Protein AF-A0A9E2V8Y0-F1 (afdb_monomer_lite)

pLDDT: mean 95.42, std 3.85, range [59.97, 98.69]

Foldseek 3Di:
DQLLDLVHRDCQLQVLCLCCPVVQPHPDPVQDQPPSLVSRLQSNLLSLLCVVVVHDSVCVSHDDLQVCQVVCCVVVVDNDDSVNSSLVSLLSSQVSVVVVVVVVDKSVSSDDPCCLAPPADCDDPRGRDHDPVVVNVVVNCVVSCHDPGSHRDPVSCVSSVNDD

Sequence (164 aa):
HFATCNYGPHHLYGYTFIDELLNVHENLDPLETDGKASLVKRYQDTSAVVDSLGLCNWPLMGLKFNNYVPMVNSCLGTNYKADDLLSIGERIWNIERIFNMKAGFNMSHDTLPERFFKEPIPDGPAEGQISRVKEMLPEYYQLRGWSDQGEPLPEKLQALGLEE

Structure (mmCIF, N/CA/C/O backbone):
data_AF-A0A9E2V8Y0-F1
#
_entry.id   AF-A0A9E2V8Y0-F1
#
loop_
_atom_site.group_PDB
_atom_site.id
_atom_site.type_symbol
_atom_site.label_atom_id
_atom_site.label_alt_id
_atom_site.label_comp_id
_atom_site.label_asym_id
_atom_site.label_entity_id
_atom_site.label_seq_id
_atom_site.pdbx_PDB_ins_code
_atom_site.Cartn_x
_atom_site.Cartn_y
_atom_site.Cartn_z
_atom_site.occupancy
_atom_site.B_iso_or_equiv
_atom_site.auth_seq_id
_atom_site.auth_comp_id
_atom_site.auth_asym_id
_atom_site.auth_atom_id
_atom_site.pdbx_PDB_model_num
ATOM 1 N N . HIS A 1 1 ? 2.649 -1.087 -5.815 1.00 93.56 1 HIS A N 1
ATOM 2 C CA . HIS A 1 1 ? 1.217 -0.858 -5.528 1.00 93.56 1 HIS A CA 1
ATOM 3 C C . HIS A 1 1 ? 0.287 -1.449 -6.595 1.00 93.56 1 HIS A C 1
ATOM 5 O O . HIS A 1 1 ? -0.639 -2.142 -6.209 1.00 93.56 1 HIS A O 1
ATOM 11 N N . PHE A 1 2 ? 0.506 -1.232 -7.906 1.00 97.00 2 PHE A N 1
ATOM 12 C CA . PHE A 1 2 ? -0.422 -1.714 -8.951 1.00 97.00 2 PHE A CA 1
ATOM 13 C C . PHE A 1 2 ? -0.712 -3.217 -8.913 1.00 97.00 2 PHE A C 1
ATOM 15 O O . PHE A 1 2 ? -1.863 -3.603 -9.073 1.00 97.00 2 PHE A O 1
ATOM 22 N N . ALA A 1 3 ? 0.315 -4.039 -8.682 1.00 97.06 3 ALA A N 1
ATOM 23 C CA . ALA A 1 3 ? 0.166 -5.490 -8.636 1.00 97.06 3 ALA A CA 1
ATOM 24 C C . ALA A 1 3 ? -0.718 -5.966 -7.473 1.00 97.06 3 ALA A C 1
ATOM 26 O O . ALA A 1 3 ? -1.428 -6.939 -7.636 1.00 97.06 3 ALA A O 1
ATOM 27 N N . THR A 1 4 ? -0.703 -5.286 -6.323 1.00 97.19 4 THR A N 1
ATOM 28 C CA . THR A 1 4 ? -1.293 -5.789 -5.066 1.00 97.19 4 THR A CA 1
ATOM 29 C C . THR A 1 4 ? -2.558 -5.048 -4.634 1.00 97.19 4 THR A C 1
ATOM 31 O O . THR A 1 4 ? -2.988 -5.158 -3.488 1.00 97.19 4 THR A O 1
ATOM 34 N N . CYS A 1 5 ? -3.133 -4.227 -5.512 1.00 97.06 5 CYS A N 1
ATOM 35 C CA . CYS A 1 5 ? -4.323 -3.439 -5.210 1.00 97.06 5 CYS A CA 1
ATOM 36 C C . CYS A 1 5 ? -5.589 -4.309 -5.265 1.00 97.06 5 CYS A C 1
ATOM 38 O O . CYS A 1 5 ? -5.866 -4.929 -6.293 1.00 97.06 5 CYS A O 1
ATOM 40 N N . ASN A 1 6 ? -6.403 -4.290 -4.204 1.00 97.00 6 ASN A N 1
ATOM 41 C CA . ASN A 1 6 ? -7.637 -5.085 -4.122 1.00 97.00 6 ASN A CA 1
ATOM 42 C C . ASN A 1 6 ? -8.691 -4.719 -5.185 1.00 97.00 6 ASN A C 1
ATOM 44 O O . ASN A 1 6 ? -9.582 -5.515 -5.467 1.00 97.00 6 ASN A O 1
ATOM 48 N N . TYR A 1 7 ? -8.583 -3.540 -5.795 1.00 92.38 7 TYR A N 1
ATOM 49 C CA . TYR A 1 7 ? -9.539 -3.004 -6.768 1.00 92.38 7 TYR A CA 1
ATOM 50 C C . TYR A 1 7 ? -9.105 -3.217 -8.230 1.00 92.38 7 TYR A C 1
ATOM 52 O O . TYR A 1 7 ? -9.780 -2.763 -9.154 1.00 92.38 7 TYR A O 1
ATOM 60 N N . GLY A 1 8 ? -7.957 -3.866 -8.454 1.00 91.06 8 GLY A N 1
ATOM 61 C CA . GLY A 1 8 ? -7.254 -3.864 -9.738 1.00 91.06 8 GLY A CA 1
ATOM 62 C C . GLY A 1 8 ? -6.237 -2.717 -9.847 1.00 91.06 8 GLY A C 1
ATOM 63 O O . GLY A 1 8 ? -6.032 -1.975 -8.883 1.00 91.06 8 GLY A O 1
ATOM 64 N N . PRO A 1 9 ? -5.556 -2.558 -10.998 1.00 92.12 9 PRO A N 1
ATOM 65 C CA . PRO A 1 9 ? -4.424 -1.643 -11.143 1.00 92.12 9 PRO A CA 1
ATOM 66 C C . PRO A 1 9 ? -4.867 -0.177 -11.033 1.00 92.12 9 PRO A C 1
ATOM 68 O O . PRO A 1 9 ? -5.230 0.465 -12.017 1.00 92.12 9 PRO A O 1
ATOM 71 N N . HIS A 1 10 ? -4.810 0.357 -9.814 1.00 93.62 10 HIS A N 1
ATOM 72 C CA . HIS A 1 10 ? -5.271 1.696 -9.474 1.00 93.62 10 HIS A CA 1
ATOM 73 C C . HIS A 1 10 ? -4.249 2.417 -8.591 1.00 93.62 10 HIS A C 1
ATOM 75 O O . HIS A 1 10 ? -3.776 1.875 -7.594 1.00 93.62 10 HIS A O 1
ATOM 81 N N . HIS A 1 11 ? -3.908 3.655 -8.950 1.00 92.56 11 HIS A N 1
ATOM 82 C CA . HIS A 1 11 ? -2.813 4.390 -8.314 1.00 92.56 11 HIS A CA 1
ATOM 83 C C . HIS A 1 11 ? -3.209 5.032 -6.973 1.00 92.56 11 HIS A C 1
ATOM 85 O O . HIS A 1 11 ? -2.373 5.128 -6.079 1.00 92.56 11 HIS A O 1
ATOM 91 N N . LEU A 1 12 ? -4.477 5.441 -6.799 1.00 90.88 12 LEU A N 1
ATOM 92 C CA . LEU A 1 12 ? -4.906 6.162 -5.585 1.00 90.88 12 LEU A CA 1
ATOM 93 C C . LEU A 1 12 ? -4.874 5.311 -4.306 1.00 90.88 12 LEU A C 1
ATOM 95 O O . LEU A 1 12 ? -4.705 5.871 -3.232 1.00 90.88 12 LEU A O 1
ATOM 99 N N . TYR A 1 13 ? -4.983 3.983 -4.412 1.00 90.50 13 TYR A N 1
ATOM 100 C CA . TYR A 1 13 ? -5.012 3.069 -3.260 1.00 90.50 13 TYR A CA 1
ATOM 101 C C . TYR A 1 13 ? -3.621 2.655 -2.774 1.00 90.50 13 TYR A C 1
ATOM 103 O O . TYR A 1 13 ? -3.485 1.791 -1.925 1.00 90.50 13 TYR A O 1
ATOM 111 N N . GLY A 1 14 ? -2.565 3.232 -3.333 1.00 90.00 14 GLY A N 1
ATOM 112 C CA . GLY A 1 14 ? -1.188 2.972 -2.937 1.00 90.00 14 GLY A CA 1
ATOM 113 C C . GLY A 1 14 ? -0.312 4.053 -3.530 1.00 90.00 14 GLY A C 1
ATOM 114 O O . GLY A 1 14 ? 0.532 3.763 -4.373 1.00 90.00 14 GLY A O 1
ATOM 115 N N . TYR A 1 15 ? -0.599 5.301 -3.150 1.00 90.31 15 TYR A N 1
ATOM 116 C CA . TYR A 1 15 ? -0.157 6.513 -3.838 1.00 90.31 15 TYR A CA 1
ATOM 117 C C . TYR A 1 15 ? 1.316 6.853 -3.542 1.00 90.31 15 TYR A C 1
ATOM 119 O O . TYR A 1 15 ? 1.658 7.927 -3.055 1.00 90.31 15 TYR A O 1
ATOM 127 N N . THR A 1 16 ? 2.204 5.903 -3.840 1.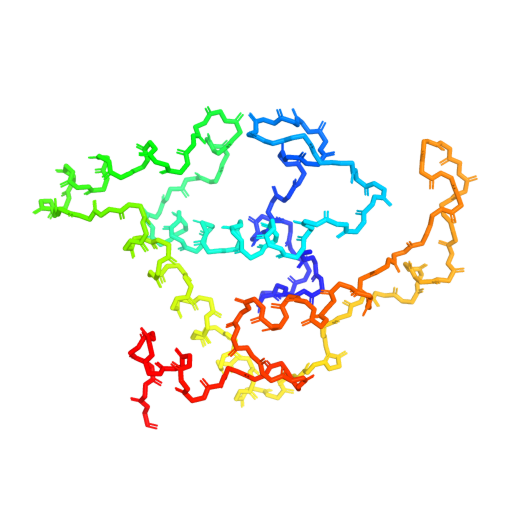00 93.38 16 THR A N 1
ATOM 128 C CA . THR A 1 16 ? 3.614 5.901 -3.434 1.00 93.38 16 THR A CA 1
ATOM 129 C C . THR A 1 16 ? 4.444 7.004 -4.086 1.00 93.38 16 THR A C 1
ATOM 131 O O . THR A 1 16 ? 5.415 7.458 -3.489 1.00 93.38 16 THR A O 1
ATOM 134 N N . PHE A 1 17 ? 4.011 7.537 -5.234 1.00 92.06 17 PHE A N 1
ATOM 135 C CA . PHE A 1 17 ? 4.686 8.646 -5.924 1.00 92.06 17 PHE A CA 1
ATOM 136 C C . PHE A 1 17 ? 4.895 9.898 -5.042 1.00 92.06 17 PHE A C 1
ATOM 138 O O . PHE A 1 17 ? 5.803 10.686 -5.308 1.00 92.06 17 PHE A O 1
ATOM 145 N N . ILE A 1 18 ? 4.085 10.068 -3.986 1.00 92.50 18 ILE A N 1
ATOM 146 C CA . ILE A 1 18 ? 4.227 11.140 -2.992 1.00 92.50 18 ILE A CA 1
ATOM 147 C C . ILE A 1 18 ? 5.623 11.115 -2.350 1.00 92.50 18 ILE A C 1
ATOM 149 O O . ILE A 1 18 ? 6.231 12.169 -2.174 1.00 92.50 18 ILE A O 1
ATOM 153 N N . ASP A 1 19 ? 6.147 9.927 -2.056 1.00 93.50 19 ASP A N 1
ATOM 154 C CA . ASP A 1 19 ? 7.463 9.753 -1.429 1.00 93.50 19 ASP A CA 1
ATOM 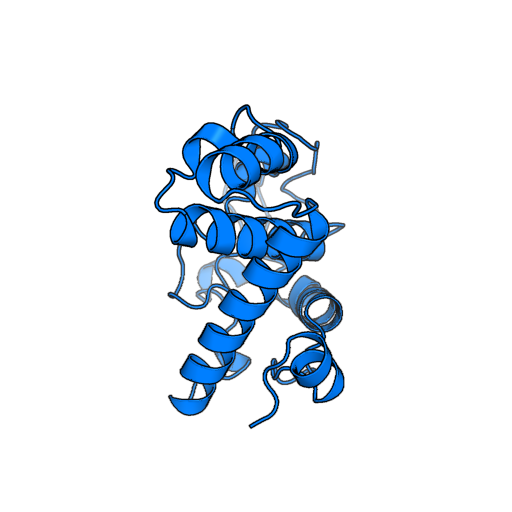155 C C . ASP A 1 19 ? 8.534 9.284 -2.430 1.00 93.50 19 ASP A C 1
ATOM 157 O O . ASP A 1 19 ? 9.720 9.467 -2.190 1.00 93.50 19 ASP A O 1
ATOM 161 N N . GLU A 1 20 ? 8.141 8.705 -3.571 1.00 94.31 20 GLU A N 1
ATOM 162 C CA . GLU A 1 20 ? 9.095 8.233 -4.592 1.00 94.31 20 GLU A CA 1
ATOM 163 C C . GLU A 1 20 ? 9.516 9.304 -5.608 1.00 94.31 20 GLU A C 1
ATOM 165 O O . GLU A 1 20 ? 10.567 9.188 -6.229 1.00 94.31 20 GLU A O 1
ATOM 170 N N . LEU A 1 21 ? 8.678 10.319 -5.843 1.00 92.62 21 LEU A N 1
ATOM 171 C CA . LEU A 1 21 ? 8.950 11.375 -6.828 1.00 92.62 21 LEU A CA 1
ATOM 172 C C . LEU A 1 21 ? 8.877 12.771 -6.221 1.00 92.62 21 LEU A C 1
ATOM 174 O O . LEU A 1 21 ? 9.665 13.642 -6.582 1.00 92.62 21 LEU A O 1
ATOM 178 N N . LEU A 1 22 ? 7.912 13.004 -5.330 1.00 92.06 22 LEU A N 1
ATOM 179 C CA . LEU A 1 22 ? 7.687 14.328 -4.751 1.00 92.06 22 LEU A CA 1
ATOM 180 C C . LEU A 1 22 ? 8.426 14.553 -3.431 1.00 92.06 22 LEU A C 1
ATOM 182 O O . LEU A 1 22 ? 8.542 15.701 -3.004 1.00 92.06 22 LEU A O 1
ATOM 186 N N . ASN A 1 23 ? 8.945 13.486 -2.818 1.00 90.88 23 ASN A N 1
ATOM 187 C CA . ASN A 1 23 ? 9.722 13.518 -1.581 1.00 90.88 23 ASN A CA 1
ATOM 188 C C . ASN A 1 23 ? 9.019 14.274 -0.438 1.00 90.88 23 ASN A C 1
ATOM 190 O O . ASN A 1 23 ? 9.643 15.069 0.268 1.00 90.88 23 ASN A O 1
ATOM 194 N N . VAL A 1 24 ? 7.702 14.085 -0.292 1.00 89.56 24 VAL A N 1
ATOM 195 C CA . VAL A 1 24 ? 6.886 14.866 0.654 1.00 89.56 24 VAL A CA 1
ATOM 196 C C . VAL A 1 24 ? 7.135 14.447 2.103 1.00 89.56 24 VAL A C 1
ATOM 198 O O . VAL A 1 24 ? 7.332 15.314 2.959 1.00 89.56 24 VAL A O 1
ATOM 201 N N . HIS A 1 25 ? 7.114 13.145 2.405 1.00 87.50 25 HIS A N 1
ATOM 202 C CA . HIS A 1 25 ? 7.315 12.643 3.773 1.00 87.50 25 HIS A CA 1
ATOM 203 C C . HIS A 1 25 ? 8.652 11.939 3.937 1.00 87.50 25 HIS A C 1
ATOM 205 O O . HIS A 1 25 ? 9.311 12.108 4.964 1.00 87.50 25 HIS A O 1
ATOM 211 N N . GLU A 1 26 ? 9.033 11.169 2.925 1.00 88.56 26 GLU A N 1
ATOM 212 C CA . GLU A 1 26 ? 10.270 10.399 2.833 1.00 88.56 26 GLU A CA 1
ATOM 213 C C . GLU A 1 26 ? 10.879 10.613 1.440 1.00 88.56 26 GLU A C 1
ATOM 215 O O . GLU A 1 26 ? 10.166 10.966 0.506 1.00 88.56 26 GLU A O 1
ATOM 220 N N . ASN A 1 27 ? 12.194 10.427 1.304 1.00 92.00 27 ASN A N 1
ATOM 221 C CA . ASN A 1 27 ? 12.886 10.476 0.014 1.00 92.00 27 ASN A CA 1
ATOM 222 C C . ASN A 1 27 ? 13.336 9.057 -0.338 1.00 92.00 27 ASN A C 1
ATOM 224 O O . ASN A 1 27 ? 14.307 8.563 0.240 1.00 92.00 27 ASN A O 1
ATOM 228 N N . LEU A 1 28 ? 12.595 8.400 -1.229 1.00 93.00 28 LEU A N 1
ATOM 229 C CA . LEU A 1 28 ? 12.852 7.025 -1.648 1.00 93.00 28 LEU A CA 1
ATOM 230 C C . LEU A 1 28 ? 13.165 6.991 -3.140 1.00 93.00 28 LEU A C 1
ATOM 232 O O . LEU A 1 28 ? 12.326 7.367 -3.951 1.00 93.00 28 LEU A O 1
ATOM 236 N N . ASP A 1 29 ? 14.329 6.458 -3.508 1.00 94.19 29 ASP A N 1
ATOM 237 C CA . ASP A 1 29 ? 14.732 6.350 -4.912 1.00 94.19 29 ASP A CA 1
ATOM 238 C C . ASP A 1 29 ? 13.714 5.503 -5.703 1.00 94.19 29 ASP A C 1
ATOM 240 O O . ASP A 1 29 ? 13.475 4.348 -5.336 1.00 94.19 29 ASP A O 1
ATOM 244 N N . PRO A 1 30 ? 13.061 6.034 -6.753 1.00 93.56 30 PRO A N 1
ATOM 245 C CA . PRO A 1 30 ? 12.072 5.295 -7.539 1.00 93.56 30 PRO A CA 1
ATOM 246 C C . PRO A 1 30 ? 12.664 4.116 -8.329 1.00 93.56 30 PRO A C 1
ATOM 248 O O . PRO A 1 30 ? 11.900 3.289 -8.826 1.00 93.56 30 PRO A O 1
ATOM 251 N N . LEU A 1 31 ? 13.991 4.035 -8.469 1.00 94.50 31 LEU A N 1
ATOM 252 C CA . LEU A 1 31 ? 14.690 2.987 -9.217 1.00 94.50 31 LEU A CA 1
ATOM 253 C C . LEU A 1 31 ? 15.119 1.800 -8.338 1.00 94.50 31 LEU A C 1
ATOM 255 O O . LEU A 1 31 ? 15.487 0.748 -8.862 1.00 94.50 31 LEU A O 1
ATOM 259 N N . GLU A 1 32 ? 15.036 1.945 -7.015 1.00 94.88 32 GLU A N 1
ATOM 260 C CA . GLU A 1 32 ? 15.415 0.912 -6.053 1.00 94.88 32 GLU A CA 1
ATOM 261 C C . GLU A 1 32 ? 14.205 0.184 -5.459 1.00 94.88 32 GLU A C 1
ATOM 263 O O . GLU A 1 32 ? 13.077 0.678 -5.453 1.00 94.88 32 GLU A O 1
ATOM 268 N N . THR A 1 33 ? 14.442 -1.024 -4.945 1.00 95.69 33 THR A N 1
ATOM 269 C CA . THR A 1 33 ? 13.393 -1.878 -4.360 1.00 95.69 33 THR A CA 1
ATOM 270 C C . THR A 1 33 ? 13.291 -1.772 -2.841 1.00 95.69 33 THR A C 1
ATOM 272 O O . THR A 1 33 ? 12.266 -2.147 -2.274 1.00 95.69 33 THR A O 1
ATOM 275 N N . ASP A 1 34 ? 14.336 -1.280 -2.177 1.00 94.75 34 ASP A N 1
ATOM 276 C CA . ASP A 1 34 ? 14.396 -1.226 -0.717 1.00 94.75 34 ASP A CA 1
ATOM 277 C C . ASP A 1 34 ? 13.341 -0.269 -0.133 1.00 94.75 34 ASP A C 1
ATOM 279 O O . ASP A 1 34 ? 13.067 0.804 -0.676 1.00 94.75 34 ASP A O 1
ATOM 283 N N . GLY A 1 35 ? 12.689 -0.691 0.952 1.00 95.06 35 GLY A N 1
ATOM 284 C CA . GLY A 1 35 ? 11.624 0.066 1.621 1.00 95.06 35 GLY A CA 1
ATOM 285 C C . GLY A 1 35 ? 10.312 0.222 0.832 1.00 95.06 35 GLY A C 1
ATOM 286 O O . GLY A 1 35 ? 9.345 0.786 1.346 1.00 95.06 35 GLY A O 1
ATOM 287 N N . LYS A 1 36 ? 10.213 -0.287 -0.403 1.00 96.19 36 LYS A N 1
ATOM 288 C CA . LYS A 1 36 ? 9.017 -0.100 -1.244 1.00 96.19 36 LYS A CA 1
ATOM 289 C C . LYS A 1 36 ? 7.827 -0.931 -0.783 1.00 96.19 36 LYS A C 1
ATOM 291 O O . LYS A 1 36 ? 6.688 -0.474 -0.874 1.00 96.19 36 LYS A O 1
ATOM 296 N N . ALA A 1 37 ? 8.059 -2.138 -0.274 1.00 97.12 37 ALA A N 1
ATOM 297 C CA . ALA A 1 37 ? 6.983 -2.998 0.211 1.00 97.12 37 ALA A CA 1
ATOM 298 C C . ALA A 1 37 ? 6.273 -2.378 1.428 1.00 97.12 37 ALA A C 1
ATOM 300 O O . ALA A 1 37 ? 5.039 -2.297 1.458 1.00 97.12 37 ALA A O 1
ATOM 301 N N . SER A 1 38 ? 7.046 -1.868 2.392 1.00 97.00 38 SER A N 1
ATOM 302 C CA . SER A 1 38 ? 6.520 -1.180 3.576 1.00 97.00 38 SER A CA 1
ATOM 303 C C . SER A 1 38 ? 5.818 0.131 3.214 1.00 97.00 38 SER A C 1
ATOM 305 O O . SER A 1 38 ? 4.725 0.392 3.725 1.00 97.00 38 SER A O 1
ATOM 307 N N . LEU A 1 39 ? 6.367 0.896 2.262 1.00 96.56 39 LEU A N 1
ATOM 308 C CA . LEU A 1 39 ? 5.736 2.092 1.703 1.00 96.56 39 LEU A CA 1
ATOM 309 C C . LEU A 1 39 ? 4.348 1.782 1.129 1.00 96.56 39 LEU A C 1
ATOM 311 O O . LEU A 1 39 ? 3.362 2.434 1.477 1.00 96.56 39 LEU A O 1
ATOM 315 N N . VAL A 1 40 ? 4.258 0.765 0.267 1.00 97.62 40 VAL A N 1
ATOM 316 C CA . VAL A 1 40 ? 2.997 0.358 -0.366 1.00 97.62 40 VAL A CA 1
ATOM 317 C C . VAL A 1 40 ? 1.975 -0.063 0.687 1.00 97.62 40 VAL A C 1
ATOM 319 O O . VAL A 1 40 ? 0.841 0.411 0.627 1.00 97.62 40 VAL A O 1
ATOM 322 N N . LYS A 1 41 ? 2.361 -0.892 1.670 1.00 98.06 41 LYS A N 1
ATOM 323 C CA . LYS A 1 41 ? 1.467 -1.283 2.773 1.00 98.06 41 LYS A CA 1
ATOM 324 C C . LYS A 1 41 ? 0.947 -0.054 3.526 1.00 98.06 41 LYS A C 1
ATOM 326 O O . LYS A 1 41 ? -0.261 0.086 3.697 1.00 98.06 41 LYS A O 1
ATOM 331 N N . ARG A 1 42 ? 1.844 0.855 3.929 1.00 96.12 42 ARG A N 1
ATOM 332 C CA . ARG A 1 42 ? 1.509 2.076 4.681 1.00 96.12 42 ARG A CA 1
ATOM 333 C C . ARG A 1 42 ? 0.494 2.945 3.940 1.00 96.12 42 ARG A C 1
ATOM 335 O O . ARG A 1 42 ? -0.479 3.387 4.552 1.00 96.12 42 ARG A O 1
ATOM 342 N N . TYR A 1 43 ? 0.697 3.178 2.643 1.00 96.25 43 TYR A N 1
ATOM 343 C CA . TYR A 1 43 ? -0.244 3.963 1.841 1.00 96.25 43 TYR A CA 1
ATOM 344 C C . TYR A 1 43 ? -1.577 3.256 1.638 1.00 96.25 43 TYR A C 1
ATOM 346 O O . TYR A 1 43 ? -2.602 3.910 1.745 1.00 96.25 43 TYR A O 1
ATOM 354 N N . GLN A 1 44 ? -1.584 1.947 1.405 1.00 97.94 44 GLN A N 1
ATOM 355 C CA . GLN A 1 44 ? -2.825 1.177 1.287 1.00 97.94 44 GLN A CA 1
ATOM 356 C C . GLN A 1 44 ? -3.673 1.255 2.564 1.00 97.94 44 GLN A C 1
ATOM 358 O O . GLN A 1 44 ? -4.867 1.539 2.493 1.00 97.94 44 GLN A O 1
ATOM 363 N N . ASP A 1 45 ? -3.046 1.096 3.733 1.00 98.00 45 ASP A N 1
ATOM 364 C CA . ASP A 1 45 ? -3.737 1.183 5.026 1.00 98.00 45 ASP A CA 1
ATOM 365 C C . ASP A 1 45 ? -4.224 2.615 5.295 1.00 98.00 45 ASP A C 1
ATOM 367 O O . ASP A 1 45 ? -5.352 2.827 5.734 1.00 98.00 45 ASP A O 1
ATOM 371 N N . THR A 1 46 ? -3.401 3.614 4.965 1.00 96.00 46 THR A N 1
ATOM 372 C CA . THR A 1 46 ? -3.764 5.035 5.070 1.00 96.00 46 THR A CA 1
ATOM 373 C C . THR A 1 46 ? -4.947 5.383 4.166 1.00 96.00 46 THR A C 1
ATOM 375 O O . THR A 1 46 ? -5.902 6.008 4.624 1.00 96.00 46 THR A O 1
ATOM 378 N N . SER A 1 47 ? -4.906 4.972 2.898 1.00 95.81 47 SER A N 1
ATOM 379 C CA . SER A 1 47 ? -5.970 5.222 1.926 1.00 95.81 47 SER A CA 1
ATOM 380 C C . SER A 1 47 ? -7.271 4.549 2.347 1.00 95.81 47 SER A C 1
ATOM 382 O O . SER A 1 47 ? -8.314 5.186 2.272 1.00 95.81 47 SER A O 1
ATOM 384 N N . ALA A 1 48 ? -7.225 3.325 2.883 1.00 97.25 48 ALA A N 1
ATOM 385 C CA . ALA A 1 48 ? -8.415 2.657 3.412 1.00 97.25 48 ALA A CA 1
ATOM 386 C C . ALA A 1 48 ? -9.076 3.453 4.556 1.00 97.25 48 ALA A C 1
ATOM 388 O O . ALA A 1 48 ? -10.304 3.552 4.616 1.00 97.25 48 ALA A O 1
ATOM 389 N N . VAL A 1 49 ? -8.281 4.074 5.439 1.00 96.81 49 VAL A N 1
ATOM 390 C CA . VAL A 1 49 ? -8.799 4.972 6.488 1.00 96.81 49 VAL A CA 1
ATOM 391 C C . VAL A 1 49 ? -9.408 6.236 5.886 1.00 96.81 49 VAL A C 1
ATOM 393 O O . VAL A 1 49 ? -10.530 6.595 6.233 1.00 96.81 49 VAL A O 1
ATOM 396 N N . VAL A 1 50 ? -8.678 6.923 5.005 1.00 95.44 50 VAL A N 1
ATOM 397 C CA . VAL A 1 50 ? -9.104 8.205 4.418 1.00 95.44 50 VAL A CA 1
ATOM 398 C C . VAL A 1 50 ? -10.389 8.041 3.604 1.00 95.44 50 VAL A C 1
ATOM 400 O O . VAL A 1 50 ? -11.327 8.819 3.796 1.00 95.44 50 VAL A O 1
ATOM 403 N N . ASP A 1 51 ? -10.471 6.992 2.785 1.00 95.56 51 ASP A N 1
ATOM 404 C CA . ASP A 1 51 ? -11.667 6.656 2.012 1.00 95.56 51 ASP A CA 1
ATOM 405 C C . ASP A 1 51 ? -12.852 6.333 2.937 1.00 95.56 51 ASP A C 1
ATOM 407 O O . ASP A 1 51 ? -13.960 6.823 2.714 1.00 95.56 51 ASP A O 1
ATOM 411 N N . SER A 1 52 ? -12.625 5.601 4.036 1.00 95.81 52 SER A N 1
ATOM 412 C CA . SER A 1 52 ? -13.676 5.284 5.022 1.00 95.81 52 SER A CA 1
ATOM 413 C C . SER A 1 52 ? -14.182 6.504 5.793 1.00 95.81 52 SER A C 1
ATOM 415 O O . SER A 1 52 ? -15.335 6.535 6.222 1.00 95.81 52 SER A O 1
ATOM 417 N N . LEU A 1 53 ? -13.341 7.526 5.968 1.00 94.62 53 LEU A N 1
ATOM 418 C CA . LEU A 1 53 ? -13.726 8.811 6.558 1.00 94.62 53 LEU A CA 1
ATOM 419 C C . LEU A 1 53 ? -14.458 9.725 5.559 1.00 94.62 53 LEU A C 1
ATOM 421 O O . LEU A 1 53 ? -14.927 10.795 5.950 1.00 94.62 53 LEU A O 1
ATOM 425 N N . GLY A 1 54 ? -14.542 9.338 4.280 1.00 94.12 54 GLY A N 1
ATOM 426 C CA . GLY A 1 54 ? -15.111 10.163 3.213 1.00 94.12 54 GLY A CA 1
ATOM 427 C C . GLY A 1 54 ? -14.254 11.384 2.871 1.00 94.12 54 GLY A C 1
ATOM 428 O O . GLY A 1 54 ? -14.770 12.384 2.367 1.00 94.12 54 GLY A O 1
ATOM 429 N N . LEU A 1 55 ? -12.956 11.336 3.178 1.00 93.19 55 LEU A N 1
ATOM 430 C CA . LEU A 1 55 ? -12.017 12.423 2.924 1.00 93.19 55 LEU A CA 1
ATOM 431 C C . LEU A 1 55 ? -11.283 12.204 1.596 1.00 93.19 55 LEU A C 1
ATOM 433 O O . LEU A 1 55 ? -11.121 11.090 1.113 1.00 93.19 55 LEU A O 1
ATOM 437 N N . CYS A 1 56 ? -10.818 13.294 0.988 1.00 92.50 56 CYS A N 1
ATOM 438 C CA . CYS A 1 56 ? -9.974 13.215 -0.201 1.00 92.50 56 CYS A CA 1
ATOM 439 C C . CYS A 1 56 ? -8.555 12.757 0.183 1.00 92.50 56 CYS A C 1
ATOM 441 O O . CYS A 1 56 ? -8.039 13.195 1.207 1.00 92.50 56 CYS A O 1
ATOM 443 N N . ASN A 1 57 ? -7.893 11.961 -0.666 1.00 90.06 57 ASN A N 1
ATOM 444 C CA . ASN A 1 57 ? -6.494 11.543 -0.476 1.00 90.06 57 ASN A CA 1
ATOM 445 C C . ASN A 1 57 ? -5.464 12.643 -0.805 1.00 90.06 57 ASN A C 1
ATOM 447 O O . ASN A 1 57 ? -4.329 12.585 -0.340 1.00 90.06 57 ASN A O 1
ATOM 451 N N . TRP A 1 58 ? -5.825 13.671 -1.581 1.00 90.88 58 TRP A N 1
ATOM 452 C CA . TRP A 1 58 ? -4.888 14.724 -2.014 1.00 90.88 58 TRP A CA 1
ATOM 453 C C . TRP A 1 58 ? -4.190 15.498 -0.885 1.00 90.88 58 TRP A C 1
ATOM 455 O O . TRP A 1 58 ? -3.009 15.807 -1.042 1.00 90.88 58 TRP A O 1
ATOM 465 N N . PRO A 1 59 ? -4.830 15.802 0.261 1.00 91.62 59 PRO A N 1
ATOM 466 C CA . PRO A 1 59 ? -4.151 16.458 1.369 1.00 91.62 59 PRO A CA 1
ATOM 467 C C . PRO A 1 59 ? -2.959 15.663 1.918 1.00 91.62 59 PRO A C 1
ATOM 469 O O . PRO A 1 59 ? -2.103 16.272 2.546 1.00 91.62 59 PRO A O 1
ATOM 472 N N . LEU A 1 60 ? -2.824 14.355 1.641 1.00 89.69 60 LEU A N 1
ATOM 473 C CA . LEU A 1 60 ? -1.611 13.586 1.968 1.00 89.69 60 LEU A CA 1
ATOM 474 C C . LEU A 1 60 ? -0.350 14.113 1.260 1.00 89.69 60 LEU A C 1
ATOM 476 O O . LEU A 1 60 ? 0.753 13.799 1.684 1.00 89.69 60 LEU A O 1
ATOM 480 N N . MET A 1 61 ? -0.482 14.956 0.233 1.00 89.88 61 MET A N 1
ATOM 481 C CA . MET A 1 61 ? 0.646 15.639 -0.416 1.00 89.88 61 MET A CA 1
ATOM 482 C C . MET A 1 61 ? 1.194 16.835 0.387 1.00 89.88 61 MET A C 1
ATOM 484 O O . MET A 1 61 ? 2.098 17.524 -0.074 1.00 89.88 61 MET A O 1
ATOM 488 N N . GLY A 1 62 ? 0.658 17.103 1.581 1.00 88.88 62 GLY A N 1
ATOM 489 C CA . GLY A 1 62 ? 1.176 18.134 2.489 1.00 88.88 62 GLY A CA 1
ATOM 490 C C . GLY A 1 62 ? 0.897 17.871 3.972 1.00 88.88 62 GLY A C 1
ATOM 491 O O . GLY A 1 62 ? 1.608 18.383 4.833 1.00 88.88 62 GLY A O 1
ATOM 492 N N . LEU A 1 63 ? -0.108 17.054 4.287 1.00 90.19 63 LEU A N 1
ATOM 493 C CA . LEU A 1 63 ? -0.426 16.591 5.633 1.00 90.19 63 LEU A CA 1
ATOM 494 C C . LEU A 1 63 ? 0.134 15.190 5.865 1.00 90.19 63 LEU A C 1
ATOM 496 O O . LEU A 1 63 ? 0.034 14.310 5.012 1.00 90.19 63 LEU A O 1
ATOM 500 N N . LYS A 1 64 ? 0.664 14.966 7.066 1.00 89.94 64 LYS A N 1
ATOM 501 C CA . LYS A 1 64 ? 1.022 13.632 7.555 1.00 89.94 64 LYS A CA 1
ATOM 502 C C . LYS A 1 64 ? -0.227 12.934 8.079 1.00 89.94 64 LYS A C 1
ATOM 504 O O . LYS A 1 64 ? -1.152 13.585 8.560 1.00 89.94 64 LYS A O 1
ATOM 509 N N . PHE A 1 65 ? -0.225 11.603 8.092 1.00 91.12 65 PHE A N 1
ATOM 510 C CA . PHE A 1 65 ? -1.346 10.822 8.627 1.00 91.12 65 PHE A CA 1
ATOM 511 C C . PHE A 1 65 ? -1.733 11.223 10.068 1.00 91.12 65 PHE A C 1
ATOM 513 O O . PHE A 1 65 ? -2.910 11.341 10.400 1.00 91.12 65 PHE A O 1
ATOM 520 N N . ASN A 1 66 ? -0.749 11.570 10.904 1.00 93.62 66 ASN A N 1
ATOM 521 C CA . ASN A 1 66 ? -0.983 12.046 12.273 1.00 93.62 66 ASN A CA 1
ATOM 522 C C . ASN A 1 66 ? -1.831 13.325 12.359 1.00 93.62 66 ASN A C 1
ATOM 524 O O . ASN A 1 66 ? -2.423 13.586 13.404 1.00 93.62 66 ASN A O 1
ATOM 528 N N . ASN A 1 67 ? -1.921 14.121 11.289 1.00 93.69 67 ASN A N 1
ATOM 529 C CA . ASN A 1 67 ? -2.787 15.296 11.258 1.00 93.69 67 ASN A CA 1
ATOM 530 C C . ASN A 1 67 ? -4.282 14.928 11.223 1.00 93.69 67 ASN A C 1
ATOM 532 O O . ASN A 1 67 ? -5.096 15.733 11.665 1.00 93.69 67 ASN A O 1
ATOM 536 N N . TYR A 1 68 ? -4.644 13.720 10.775 1.00 94.12 68 TYR A N 1
ATOM 537 C CA . TYR A 1 68 ? -6.036 13.257 10.731 1.00 94.12 68 TYR A CA 1
ATOM 538 C C . TYR A 1 68 ? -6.550 12.800 12.102 1.00 94.12 68 TYR A C 1
ATOM 540 O O . TYR A 1 68 ? -7.733 12.955 12.391 1.00 94.12 68 TYR A O 1
ATOM 548 N N . VAL A 1 69 ? -5.677 12.299 12.982 1.00 96.38 69 VAL A N 1
ATOM 549 C CA . VAL A 1 69 ? -6.044 11.805 14.324 1.00 96.38 69 VAL A CA 1
ATOM 550 C C . VAL A 1 69 ? -6.874 12.814 15.142 1.00 96.38 69 VAL A C 1
ATOM 552 O O . VAL A 1 69 ? -7.968 12.453 15.582 1.00 96.38 69 VAL A O 1
ATOM 555 N N . PRO A 1 70 ? -6.440 14.078 15.344 1.00 96.75 70 PRO A N 1
ATOM 556 C CA . PRO A 1 70 ? -7.243 15.052 16.086 1.00 96.75 70 PRO A CA 1
ATOM 557 C C . PRO A 1 70 ? -8.552 15.415 15.374 1.00 96.75 70 PRO A C 1
ATOM 559 O O . PRO A 1 70 ? -9.532 15.708 16.056 1.00 96.75 70 PRO A O 1
ATOM 562 N N . MET A 1 71 ? -8.597 15.370 14.037 1.00 94.81 71 MET A N 1
ATOM 563 C CA . MET A 1 71 ? -9.822 15.623 13.269 1.00 94.81 71 MET A CA 1
ATOM 564 C C . MET A 1 71 ? -10.854 14.525 13.547 1.00 94.81 71 MET A C 1
ATOM 566 O O . MET A 1 71 ? -11.980 14.826 13.935 1.00 94.81 71 MET A O 1
ATOM 570 N N . VAL A 1 72 ? -10.438 13.257 13.443 1.00 96.69 72 VAL A N 1
ATOM 571 C CA . VAL A 1 72 ? -11.284 12.088 13.728 1.00 96.69 72 VAL A CA 1
ATOM 572 C C . VAL A 1 72 ? -11.783 12.125 15.170 1.00 96.69 72 VAL A C 1
ATOM 574 O O . VAL A 1 72 ? -12.988 12.065 15.404 1.00 96.69 7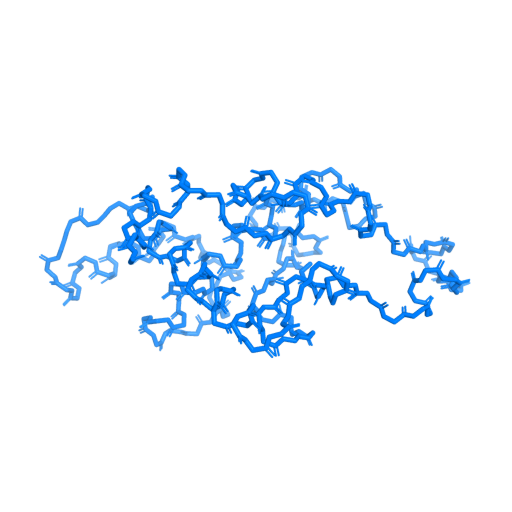2 VAL A O 1
ATOM 577 N N . ASN A 1 73 ? -10.880 12.299 16.138 1.00 97.88 73 ASN A N 1
ATOM 578 C CA . ASN A 1 73 ? -11.246 12.315 17.554 1.00 97.88 73 ASN A CA 1
ATOM 579 C C . ASN A 1 73 ? -12.187 13.468 17.916 1.00 97.88 73 ASN A C 1
ATOM 581 O O . ASN A 1 73 ? -13.125 13.263 18.683 1.00 97.88 73 ASN A O 1
ATOM 585 N N . SER A 1 74 ? -11.989 14.655 17.337 1.00 97.25 74 SER A N 1
ATOM 586 C CA . SER A 1 74 ? -12.869 15.802 17.594 1.00 97.25 74 SER A CA 1
ATOM 587 C C . SER A 1 74 ? -14.268 15.601 17.010 1.00 97.25 74 SER A C 1
ATOM 589 O O . SER A 1 74 ? -15.246 15.999 17.634 1.00 97.25 74 SER A O 1
ATOM 591 N N . CYS A 1 75 ? -14.380 14.976 15.833 1.00 96.19 75 CYS A N 1
ATOM 592 C CA . CYS A 1 75 ? -15.672 14.713 15.200 1.00 96.19 75 CYS A CA 1
ATOM 593 C C . CYS A 1 75 ? -16.431 13.551 15.853 1.00 96.19 75 CYS A C 1
ATOM 595 O O . CYS A 1 75 ? -17.650 13.625 15.985 1.00 96.19 75 CYS A O 1
ATOM 597 N N . LEU A 1 76 ? -15.729 12.483 16.245 1.00 95.88 76 LEU A N 1
ATOM 598 C CA . LEU A 1 76 ? -16.348 11.252 16.751 1.00 95.88 76 LEU A CA 1
ATOM 599 C C . LEU A 1 76 ? -16.426 11.181 18.283 1.00 95.88 76 LEU A C 1
ATOM 601 O O . LEU A 1 76 ? -17.077 10.286 18.816 1.00 95.88 76 LEU A O 1
ATOM 605 N N . GLY A 1 77 ? -15.763 12.090 19.005 1.00 96.75 77 GLY A N 1
ATOM 606 C CA . GLY A 1 77 ? -15.663 12.025 20.466 1.00 96.75 77 GLY A CA 1
ATOM 607 C C . GLY A 1 77 ? -14.829 10.836 20.959 1.00 96.75 77 GLY A C 1
ATOM 608 O O . GLY A 1 77 ? -15.082 10.305 22.039 1.00 96.75 77 GLY A O 1
ATOM 609 N N . THR A 1 78 ? -13.862 10.389 20.156 1.00 96.94 78 THR A N 1
ATOM 610 C CA . THR A 1 78 ? -13.001 9.229 20.432 1.00 96.94 78 THR A CA 1
ATOM 611 C C . THR A 1 78 ? -11.620 9.651 20.935 1.00 96.94 78 THR A C 1
ATOM 613 O O . THR A 1 78 ? -11.294 10.835 20.995 1.00 96.94 78 THR A O 1
ATOM 616 N N . ASN A 1 79 ? -10.781 8.675 21.293 1.00 97.25 79 ASN A N 1
ATOM 617 C CA . ASN A 1 79 ? -9.391 8.902 21.700 1.00 97.25 79 ASN A CA 1
ATOM 618 C C . ASN A 1 79 ? -8.421 7.966 20.959 1.00 97.25 79 ASN A C 1
ATOM 620 O O . ASN A 1 79 ? -7.536 7.364 21.566 1.00 97.25 79 ASN A O 1
ATOM 624 N N . TYR A 1 80 ? -8.633 7.799 19.653 1.00 97.69 80 TYR A N 1
ATOM 625 C CA . TYR A 1 80 ? -7.763 6.994 18.804 1.00 97.69 80 TYR A CA 1
ATOM 626 C C . TYR A 1 80 ? -6.360 7.590 18.725 1.00 97.69 80 TYR A C 1
ATOM 628 O O . TYR A 1 80 ? -6.179 8.810 18.680 1.00 97.69 80 TYR A O 1
ATOM 636 N N . LYS A 1 81 ? -5.371 6.711 18.646 1.00 97.56 81 LYS A N 1
ATOM 637 C CA . LYS A 1 81 ? -4.008 7.002 18.211 1.00 97.56 81 LYS A CA 1
ATOM 638 C C . LYS A 1 81 ? -3.874 6.707 16.716 1.00 97.56 81 LYS A C 1
ATOM 640 O O . LYS A 1 81 ? -4.732 6.071 16.112 1.00 97.56 81 LYS A O 1
ATOM 645 N N . ALA A 1 82 ? -2.767 7.148 16.121 1.00 96.12 82 ALA A N 1
ATOM 646 C CA . ALA A 1 82 ? -2.469 6.867 14.717 1.00 96.12 82 ALA A CA 1
ATOM 647 C C . ALA A 1 82 ? -2.451 5.360 14.419 1.00 96.12 82 ALA A C 1
ATOM 649 O O . ALA A 1 82 ? -3.074 4.925 13.455 1.00 96.12 82 ALA A O 1
ATOM 650 N N . ASP A 1 83 ? -1.820 4.570 15.289 1.00 96.56 83 ASP A N 1
ATOM 651 C CA . ASP A 1 83 ? -1.740 3.113 15.136 1.00 96.56 83 ASP A CA 1
ATOM 652 C C . ASP A 1 83 ? -3.118 2.441 15.200 1.00 96.56 83 ASP A C 1
ATOM 654 O O . ASP A 1 83 ? -3.360 1.481 14.473 1.00 96.56 83 ASP A O 1
ATOM 658 N N . ASP A 1 84 ? -4.051 2.975 16.000 1.00 97.06 84 ASP A N 1
ATOM 659 C CA . ASP A 1 84 ? -5.423 2.457 16.058 1.00 97.06 84 ASP A CA 1
ATOM 660 C C . ASP A 1 84 ? -6.130 2.653 14.708 1.00 97.06 84 ASP A C 1
ATOM 662 O O . ASP A 1 84 ? -6.782 1.740 14.201 1.00 97.06 84 ASP A O 1
ATOM 666 N N . LEU A 1 85 ? -5.966 3.830 14.092 1.00 97.56 85 LEU A N 1
ATOM 667 C CA . LEU A 1 85 ? -6.533 4.113 12.774 1.00 97.56 85 LEU A CA 1
ATOM 668 C C . LEU A 1 85 ? -5.864 3.270 11.682 1.00 97.56 85 LEU A C 1
ATOM 670 O O . LEU A 1 85 ? -6.564 2.693 10.856 1.00 97.56 85 LEU A O 1
ATOM 674 N N . LEU A 1 86 ? -4.534 3.138 11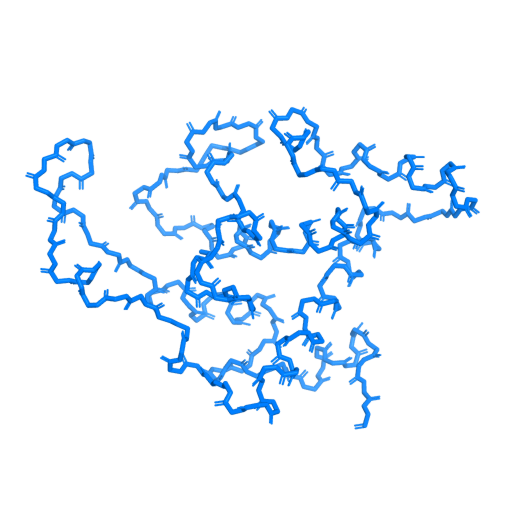.692 1.00 97.31 86 LEU A N 1
ATOM 675 C CA . LEU A 1 86 ? -3.828 2.281 10.733 1.00 97.31 86 LEU A CA 1
ATOM 676 C C . LEU A 1 86 ? -4.230 0.809 10.876 1.00 97.31 86 LEU A C 1
ATOM 678 O O . LEU A 1 86 ? -4.387 0.131 9.866 1.00 97.31 86 LEU A O 1
ATOM 682 N N . SER A 1 87 ? -4.477 0.326 12.098 1.00 97.69 87 SER A N 1
ATOM 683 C CA . SER A 1 87 ? -5.011 -1.020 12.332 1.00 97.69 87 SER A CA 1
ATOM 684 C C . SER A 1 87 ? -6.414 -1.197 11.738 1.00 97.69 87 SER A C 1
ATOM 686 O O . SER A 1 87 ? -6.711 -2.246 11.164 1.00 97.69 87 SER A O 1
ATOM 688 N N . ILE A 1 88 ? -7.269 -0.166 11.799 1.00 98.12 88 ILE A N 1
ATOM 689 C CA . ILE A 1 88 ? -8.572 -0.163 11.112 1.00 98.12 88 ILE A CA 1
ATOM 690 C C . ILE A 1 88 ? -8.381 -0.226 9.589 1.00 98.12 88 ILE A C 1
ATOM 692 O O . ILE A 1 88 ? -9.039 -1.034 8.936 1.00 98.12 88 ILE A O 1
ATOM 696 N N . GLY A 1 89 ? -7.465 0.568 9.028 1.00 98.25 89 GLY A N 1
ATOM 697 C CA . GLY A 1 89 ? -7.126 0.523 7.601 1.00 98.25 89 GLY A CA 1
ATOM 698 C C . GLY A 1 89 ? -6.620 -0.847 7.152 1.00 98.25 89 GLY A C 1
ATOM 699 O O . GLY A 1 89 ? -7.101 -1.401 6.165 1.00 98.25 89 GLY A O 1
ATOM 700 N N . GLU A 1 90 ? -5.712 -1.446 7.925 1.00 98.62 90 GLU A N 1
ATOM 701 C CA . GLU A 1 90 ? -5.194 -2.790 7.664 1.00 98.62 90 GLU A CA 1
ATOM 702 C C . GLU A 1 90 ? -6.301 -3.851 7.746 1.00 98.62 90 GLU A C 1
ATOM 704 O O . GLU A 1 90 ? -6.334 -4.765 6.918 1.00 98.62 90 GLU A O 1
ATOM 709 N N . ARG A 1 91 ? -7.239 -3.723 8.694 1.00 98.69 91 ARG A N 1
ATOM 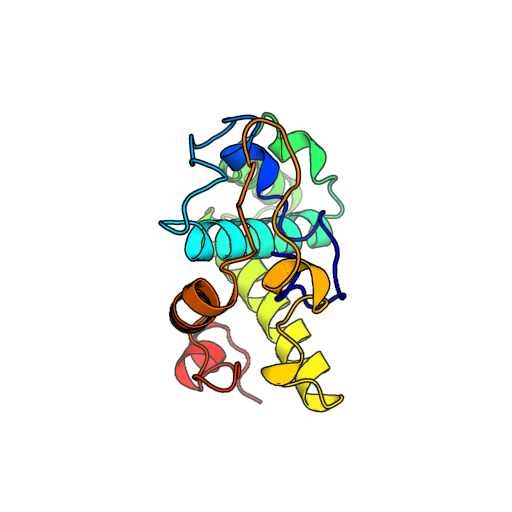710 C CA . ARG A 1 91 ? -8.418 -4.597 8.785 1.00 98.69 91 ARG A CA 1
ATOM 711 C C . ARG A 1 91 ? -9.255 -4.525 7.511 1.00 98.69 91 ARG A C 1
ATOM 713 O O . ARG A 1 91 ? -9.581 -5.569 6.955 1.00 98.69 91 ARG A O 1
ATOM 720 N N . ILE A 1 92 ? -9.570 -3.319 7.038 1.00 98.56 92 ILE A N 1
ATOM 721 C CA . ILE A 1 92 ? -10.352 -3.102 5.810 1.00 98.56 92 ILE A CA 1
ATOM 722 C C . ILE A 1 92 ? -9.647 -3.739 4.610 1.00 98.56 92 ILE A C 1
ATOM 724 O O . ILE A 1 92 ? -10.250 -4.541 3.897 1.00 98.56 92 ILE A O 1
ATOM 728 N N . TRP A 1 93 ? -8.345 -3.484 4.455 1.00 98.56 93 TRP A N 1
ATOM 729 C CA . TRP A 1 93 ? -7.556 -4.046 3.360 1.00 98.56 93 TRP A CA 1
ATOM 730 C C . TRP A 1 93 ? -7.555 -5.583 3.352 1.00 98.56 93 TRP A C 1
ATOM 732 O O . TRP A 1 93 ? -7.585 -6.214 2.294 1.00 98.56 93 TRP A O 1
ATOM 742 N N . ASN A 1 94 ? -7.533 -6.208 4.534 1.00 98.50 94 ASN A N 1
ATOM 743 C CA . ASN A 1 94 ? -7.600 -7.663 4.661 1.00 98.50 94 ASN A CA 1
ATOM 744 C C . ASN A 1 94 ? -9.009 -8.214 4.390 1.00 98.50 94 ASN A C 1
ATOM 746 O O . ASN A 1 94 ? -9.119 -9.256 3.750 1.00 98.50 94 ASN A O 1
ATOM 750 N N . ILE A 1 95 ? -10.079 -7.523 4.799 1.00 98.00 95 ILE A N 1
ATOM 751 C CA . ILE A 1 95 ? -11.461 -7.915 4.460 1.00 98.00 95 ILE A CA 1
ATOM 752 C C . ILE A 1 95 ? -11.647 -7.955 2.939 1.00 98.00 95 ILE A C 1
ATOM 754 O O . ILE A 1 95 ? -12.157 -8.937 2.399 1.00 98.00 95 ILE A O 1
ATOM 758 N N . GLU A 1 96 ? -11.196 -6.917 2.240 1.00 97.94 96 GLU A N 1
ATOM 759 C CA . GLU A 1 96 ? -11.236 -6.845 0.776 1.00 97.94 96 GLU A CA 1
ATOM 760 C C . GLU A 1 96 ? -10.421 -7.971 0.124 1.00 97.94 96 GLU A C 1
ATOM 762 O O . GLU A 1 96 ? -10.888 -8.621 -0.814 1.00 97.94 96 GLU A O 1
ATOM 767 N N . ARG A 1 97 ? -9.221 -8.256 0.651 1.00 97.75 97 ARG A N 1
ATOM 768 C CA . ARG A 1 97 ? -8.387 -9.371 0.181 1.00 97.75 97 ARG A CA 1
ATOM 769 C C . ARG A 1 97 ? -9.113 -10.709 0.323 1.00 97.75 97 ARG A C 1
ATOM 771 O O . ARG A 1 97 ? -9.159 -11.478 -0.635 1.00 97.75 97 ARG A O 1
ATOM 778 N N . ILE A 1 98 ? -9.713 -10.969 1.485 1.00 97.31 98 ILE A N 1
ATOM 779 C CA . ILE A 1 98 ? -10.485 -12.189 1.761 1.00 97.31 98 ILE A CA 1
ATOM 780 C C . ILE A 1 98 ? -11.684 -12.290 0.817 1.00 97.31 98 ILE A C 1
ATOM 782 O O . ILE A 1 98 ? -11.952 -13.363 0.277 1.00 97.31 98 ILE A O 1
ATOM 786 N N . PHE A 1 99 ? -12.394 -11.184 0.585 1.00 97.69 99 PHE A N 1
ATOM 787 C CA . PHE A 1 99 ? -13.497 -11.139 -0.371 1.00 97.69 99 PHE A CA 1
ATOM 788 C C . PHE A 1 99 ? -13.034 -11.548 -1.776 1.00 97.69 99 PHE A C 1
ATOM 790 O O . PHE A 1 99 ? -13.621 -12.447 -2.380 1.00 97.69 99 PHE A O 1
ATOM 797 N N . ASN A 1 100 ? -11.944 -10.953 -2.267 1.00 97.81 100 ASN A N 1
ATOM 798 C CA . ASN A 1 100 ? -11.375 -11.284 -3.571 1.00 97.81 100 ASN A CA 1
ATOM 799 C C . ASN A 1 100 ? -10.973 -12.760 -3.656 1.00 97.81 100 ASN A C 1
ATOM 801 O O . ASN A 1 100 ? -11.261 -13.426 -4.650 1.00 97.81 100 ASN A O 1
ATOM 805 N N . MET A 1 101 ? -10.356 -13.301 -2.606 1.00 96.19 101 MET A N 1
ATOM 806 C CA . MET A 1 101 ? -9.975 -14.712 -2.558 1.00 96.19 101 MET A CA 1
ATOM 807 C C . MET A 1 101 ? -11.185 -15.648 -2.598 1.00 96.19 101 MET A C 1
ATOM 809 O O . MET A 1 101 ? -11.185 -16.621 -3.352 1.00 96.19 101 MET A O 1
ATOM 813 N N . LYS A 1 102 ? -12.261 -15.321 -1.868 1.00 96.38 102 LYS A N 1
ATOM 814 C CA . LYS A 1 102 ? -13.542 -16.046 -1.950 1.00 96.38 102 LYS A CA 1
ATOM 815 C C . LYS A 1 102 ? -14.145 -15.990 -3.365 1.00 96.38 102 LYS A C 1
ATOM 817 O O . LYS A 1 102 ? -14.873 -16.903 -3.745 1.00 96.38 102 LYS A O 1
ATOM 822 N N . ALA A 1 103 ? -13.813 -14.968 -4.156 1.00 97.38 103 ALA A N 1
ATOM 823 C CA . ALA A 1 103 ? -14.195 -14.832 -5.563 1.00 97.38 103 ALA A CA 1
ATOM 824 C C . ALA A 1 103 ? -13.213 -15.494 -6.560 1.00 97.38 103 ALA A C 1
ATOM 826 O O . ALA A 1 103 ? -13.413 -15.388 -7.769 1.00 97.38 103 ALA A O 1
ATOM 827 N N . GLY A 1 104 ? -12.172 -16.191 -6.085 1.00 96.44 104 GLY A N 1
ATOM 828 C CA . GLY A 1 104 ? -11.196 -16.906 -6.919 1.00 96.44 104 GLY A CA 1
ATOM 829 C C . GLY A 1 104 ? -9.876 -16.165 -7.165 1.00 96.44 104 GLY A C 1
ATOM 830 O O . GLY A 1 104 ? -9.038 -16.650 -7.930 1.00 96.44 104 GLY A O 1
ATOM 831 N N . PHE A 1 105 ? -9.660 -15.012 -6.523 1.00 96.50 105 PHE A N 1
ATOM 832 C CA . PHE A 1 105 ? -8.368 -14.326 -6.541 1.00 96.50 105 PHE A CA 1
ATOM 833 C C . PHE A 1 105 ? -7.304 -15.145 -5.794 1.00 96.50 105 PHE A C 1
ATOM 835 O O . PHE A 1 105 ? -7.582 -15.798 -4.793 1.00 96.50 105 PHE A O 1
ATOM 842 N N . ASN A 1 106 ? -6.064 -15.091 -6.268 1.00 94.81 106 ASN A N 1
ATOM 843 C CA . ASN A 1 106 ? -4.912 -15.765 -5.664 1.00 94.81 106 ASN A CA 1
ATOM 844 C C . ASN A 1 106 ? -3.615 -15.043 -6.069 1.00 94.81 106 ASN A C 1
ATOM 846 O O . ASN A 1 106 ? -3.656 -14.161 -6.931 1.00 94.81 106 ASN A O 1
ATOM 850 N N . MET A 1 107 ? -2.470 -15.454 -5.515 1.00 94.75 107 MET A N 1
ATOM 851 C CA . MET A 1 107 ? -1.171 -14.809 -5.762 1.00 94.75 107 MET A CA 1
ATOM 852 C C . MET A 1 107 ? -0.755 -14.669 -7.238 1.00 94.75 107 MET A C 1
ATOM 854 O O . MET A 1 107 ? 0.049 -13.794 -7.544 1.00 94.75 107 MET A O 1
ATOM 858 N N . SER A 1 108 ? -1.268 -15.478 -8.177 1.00 95.75 108 SER A N 1
ATOM 859 C CA . SER A 1 108 ? -0.922 -15.327 -9.601 1.00 95.75 108 SER A CA 1
ATOM 860 C C . SER A 1 108 ? -1.480 -14.042 -10.213 1.00 95.75 108 SER A C 1
ATOM 862 O O . SER A 1 108 ? -1.020 -13.615 -11.271 1.00 95.75 108 SER A O 1
ATOM 864 N N . HIS A 1 109 ? -2.486 -13.448 -9.570 1.00 96.44 109 HIS A N 1
ATOM 865 C CA . HIS A 1 109 ? -3.091 -12.187 -9.984 1.00 96.44 109 HIS A CA 1
ATOM 866 C C . HIS A 1 109 ? -2.323 -10.968 -9.464 1.00 96.44 109 HIS A C 1
ATOM 868 O O . HIS A 1 109 ? -2.480 -9.886 -10.026 1.00 96.44 109 HIS A O 1
ATOM 874 N N . ASP A 1 110 ? -1.456 -11.139 -8.458 1.00 97.00 110 ASP A N 1
ATOM 875 C CA . ASP A 1 110 ? -0.589 -10.076 -7.952 1.00 97.00 110 ASP A CA 1
ATOM 876 C C . ASP A 1 110 ? 0.607 -9.862 -8.902 1.00 97.00 110 ASP A C 1
ATOM 878 O O . ASP A 1 110 ? 1.757 -10.179 -8.605 1.00 97.00 110 ASP A O 1
ATOM 882 N N . THR A 1 111 ? 0.336 -9.362 -10.109 1.00 96.94 111 THR A N 1
ATOM 883 C CA . THR A 1 111 ? 1.323 -9.234 -11.192 1.00 96.94 111 THR A CA 1
ATOM 884 C C . THR A 1 111 ? 1.079 -7.991 -12.055 1.00 96.94 111 THR A C 1
ATOM 886 O O . THR A 1 111 ? 0.164 -7.205 -11.815 1.00 96.94 111 THR A O 1
ATOM 889 N N . LEU A 1 112 ? 1.923 -7.790 -13.067 1.00 97.38 112 LEU A N 1
ATOM 890 C CA . LEU A 1 112 ? 1.804 -6.735 -14.075 1.00 97.38 112 LEU A CA 1
ATOM 891 C C . LEU A 1 112 ? 1.742 -7.347 -15.488 1.00 97.38 112 LEU A C 1
ATOM 893 O O . LEU A 1 112 ? 2.136 -8.501 -15.677 1.00 97.38 112 LEU A O 1
ATOM 897 N N . PRO A 1 113 ? 1.285 -6.596 -16.506 1.00 97.38 113 PRO A N 1
ATOM 898 C CA . PRO A 1 113 ? 1.405 -7.014 -17.902 1.00 97.38 113 PRO A CA 1
ATOM 899 C C . PRO A 1 113 ? 2.850 -7.347 -18.305 1.00 97.38 113 PRO A C 1
ATOM 901 O O . PRO A 1 113 ? 3.790 -6.697 -17.850 1.00 97.38 113 PRO A O 1
ATOM 904 N N . GLU A 1 114 ? 3.035 -8.310 -19.217 1.00 97.25 114 GLU A N 1
ATOM 905 C CA . GLU A 1 114 ? 4.369 -8.820 -19.584 1.00 97.25 114 GLU A CA 1
ATOM 906 C C . GLU A 1 114 ? 5.354 -7.746 -20.061 1.00 97.25 114 GLU A C 1
ATOM 908 O O . GLU A 1 114 ? 6.551 -7.868 -19.803 1.00 97.25 114 GLU A O 1
ATOM 913 N N . ARG A 1 115 ? 4.854 -6.687 -20.713 1.00 97.75 115 ARG A N 1
ATOM 914 C CA . ARG A 1 115 ? 5.649 -5.529 -21.144 1.00 97.75 115 ARG A CA 1
ATOM 915 C C . ARG A 1 115 ? 6.532 -4.997 -20.018 1.00 97.75 115 ARG A C 1
ATOM 917 O O . ARG A 1 115 ? 7.716 -4.784 -20.237 1.00 97.75 115 ARG A O 1
ATOM 924 N N . PHE A 1 116 ? 5.986 -4.863 -18.807 1.00 97.50 116 PHE A N 1
ATOM 925 C CA . PHE A 1 116 ? 6.718 -4.324 -17.658 1.00 97.50 116 PHE A CA 1
ATOM 926 C C . PHE A 1 116 ? 7.900 -5.200 -17.226 1.00 97.50 116 PHE A C 1
ATOM 928 O O . PHE A 1 116 ? 8.770 -4.715 -16.514 1.00 97.50 116 PHE A O 1
ATOM 935 N N . PHE A 1 117 ? 7.949 -6.468 -17.639 1.00 97.62 117 PHE A N 1
ATOM 936 C CA . PHE A 1 117 ? 9.032 -7.399 -17.314 1.00 97.62 117 PHE A CA 1
ATOM 937 C C . PHE A 1 117 ? 10.007 -7.642 -18.469 1.00 97.62 117 PHE A C 1
ATOM 939 O O . PHE A 1 117 ? 11.087 -8.177 -18.235 1.00 97.62 117 PHE A O 1
ATOM 946 N N . LYS A 1 118 ? 9.612 -7.333 -19.710 1.00 97.69 118 LYS A N 1
ATOM 947 C CA . LYS A 1 118 ? 10.337 -7.745 -20.925 1.00 97.69 118 LYS A CA 1
ATOM 948 C C . LYS A 1 118 ? 10.806 -6.587 -21.795 1.00 97.69 118 LYS A C 1
ATOM 950 O O . LYS A 1 118 ? 11.752 -6.773 -22.550 1.00 97.69 118 LYS A O 1
ATOM 955 N N . GLU A 1 119 ? 10.138 -5.441 -21.734 1.00 98.19 119 GLU A N 1
ATOM 956 C CA . GLU A 1 119 ? 10.450 -4.267 -22.547 1.00 98.19 119 GLU A CA 1
ATOM 957 C C . GLU A 1 119 ? 11.100 -3.214 -21.635 1.00 98.19 119 GLU A C 1
ATOM 959 O O . GLU A 1 119 ? 10.385 -2.564 -20.867 1.00 98.19 119 GLU A O 1
ATOM 964 N N . PRO A 1 120 ? 12.438 -3.059 -21.663 1.00 97.94 120 PRO A N 1
ATOM 965 C CA . PRO A 1 120 ? 13.111 -2.019 -20.899 1.00 97.94 120 PRO A CA 1
ATOM 966 C C . PRO A 1 120 ? 12.653 -0.630 -21.334 1.00 97.94 120 PRO A C 1
ATOM 968 O O . PRO A 1 120 ? 12.322 -0.412 -22.504 1.00 97.94 120 PRO A O 1
ATOM 971 N N . ILE A 1 121 ? 12.676 0.321 -20.402 1.00 97.75 121 ILE A N 1
ATOM 972 C CA . ILE A 1 121 ? 12.415 1.728 -20.720 1.00 97.75 121 ILE A CA 1
ATOM 973 C C . ILE A 1 121 ? 13.433 2.198 -21.781 1.00 97.75 121 ILE A C 1
ATOM 975 O O . ILE A 1 121 ? 14.634 1.995 -21.583 1.00 97.75 121 ILE A O 1
ATOM 979 N N . PRO A 1 122 ? 12.978 2.792 -22.901 1.00 97.81 122 PRO A N 1
ATOM 980 C CA . PRO A 1 122 ? 13.834 3.060 -24.056 1.00 97.81 122 PRO A CA 1
ATOM 981 C C . PRO A 1 122 ? 14.804 4.229 -23.865 1.00 97.81 122 PRO A C 1
ATOM 983 O O . PRO A 1 122 ? 15.847 4.239 -24.509 1.00 97.81 122 PRO A O 1
ATOM 986 N N . ASP A 1 123 ? 14.457 5.217 -23.038 1.00 97.75 123 ASP A N 1
ATOM 987 C CA . ASP A 1 123 ? 15.248 6.426 -22.819 1.00 97.75 123 ASP A CA 1
ATOM 988 C C . ASP A 1 123 ? 14.918 7.119 -21.481 1.00 97.75 123 ASP A C 1
ATOM 990 O O . ASP A 1 123 ? 13.981 6.765 -20.760 1.00 97.75 123 ASP A O 1
ATOM 994 N N . GLY A 1 124 ? 15.717 8.132 -21.136 1.00 96.75 124 GLY A N 1
ATOM 995 C CA . GLY A 1 124 ? 15.490 8.996 -19.978 1.00 96.75 124 GLY A CA 1
ATOM 996 C C . GLY A 1 124 ? 16.075 8.466 -18.661 1.00 96.75 124 GLY A C 1
ATOM 997 O O . GLY A 1 124 ? 16.866 7.529 -18.650 1.00 96.75 124 GLY A O 1
ATOM 998 N N . PRO A 1 125 ? 15.713 9.070 -17.513 1.00 95.00 125 PRO A N 1
ATOM 999 C CA . PRO A 1 125 ? 16.344 8.768 -16.221 1.00 95.00 125 PRO A CA 1
ATOM 1000 C C . PRO A 1 125 ? 16.200 7.317 -15.743 1.00 95.00 125 PRO A C 1
ATOM 1002 O O . PRO A 1 125 ? 16.972 6.877 -14.899 1.00 95.00 125 PRO A O 1
ATOM 1005 N N . ALA A 1 126 ? 15.211 6.590 -16.266 1.00 96.06 126 ALA A N 1
ATOM 1006 C CA . ALA A 1 126 ? 14.955 5.191 -15.949 1.00 96.06 126 ALA A CA 1
ATOM 1007 C C . ALA A 1 126 ? 15.296 4.251 -17.124 1.00 96.06 126 ALA A C 1
ATOM 1009 O O . ALA A 1 126 ? 14.810 3.124 -17.152 1.00 96.06 126 ALA A O 1
ATOM 1010 N N . GLU A 1 127 ? 16.089 4.704 -18.105 1.00 97.88 127 GLU A N 1
ATOM 1011 C CA . GLU A 1 127 ? 16.518 3.900 -19.257 1.00 97.88 127 GLU A CA 1
ATOM 1012 C C . GLU A 1 127 ? 17.056 2.527 -18.822 1.00 97.88 127 GLU A C 1
ATOM 1014 O O . GLU A 1 127 ? 17.814 2.399 -17.858 1.00 97.88 127 GLU A O 1
ATOM 1019 N N . GLY A 1 128 ? 16.630 1.479 -19.528 1.00 97.69 128 GLY A N 1
ATOM 1020 C CA . GLY A 1 128 ? 17.039 0.102 -19.258 1.00 97.69 128 GLY A CA 1
ATOM 1021 C C . GLY A 1 128 ? 16.321 -0.574 -18.084 1.00 97.69 128 GLY A C 1
ATOM 1022 O O . GLY A 1 128 ? 16.465 -1.786 -17.916 1.00 97.69 128 GLY A O 1
ATOM 1023 N N . GLN A 1 129 ? 15.520 0.150 -17.298 1.00 97.69 129 GLN A N 1
ATOM 1024 C CA . GLN A 1 129 ? 14.785 -0.435 -16.177 1.00 97.69 129 GLN A CA 1
ATOM 1025 C C . GLN A 1 129 ? 13.618 -1.308 -16.649 1.00 97.69 129 GLN A C 1
ATOM 1027 O O . GLN A 1 129 ? 12.916 -0.990 -17.612 1.00 97.69 129 GLN A O 1
ATOM 1032 N N . ILE A 1 130 ? 13.385 -2.389 -15.906 1.00 97.62 130 ILE A N 1
ATOM 1033 C CA . ILE A 1 130 ? 12.189 -3.236 -15.961 1.00 97.62 130 ILE A CA 1
ATOM 1034 C C . ILE A 1 130 ? 11.604 -3.352 -14.551 1.00 97.62 130 ILE A C 1
ATOM 1036 O O . ILE A 1 130 ? 12.280 -3.101 -13.555 1.00 97.62 130 ILE A O 1
ATOM 1040 N N . SER A 1 131 ? 10.340 -3.748 -14.438 1.00 96.81 131 SER A N 1
ATOM 1041 C CA . SER A 1 131 ? 9.697 -3.910 -13.139 1.00 96.81 131 SER A CA 1
ATOM 1042 C C . SER A 1 131 ? 10.299 -5.069 -12.345 1.00 96.81 131 SER A C 1
ATOM 1044 O O . SER A 1 131 ? 10.291 -6.220 -12.781 1.00 96.81 131 SER A O 1
ATOM 1046 N N . ARG A 1 132 ? 10.712 -4.763 -11.113 1.00 96.62 132 ARG A N 1
ATOM 1047 C CA . ARG A 1 132 ? 11.236 -5.717 -10.125 1.00 96.62 132 ARG A CA 1
ATOM 1048 C C . ARG A 1 132 ? 10.180 -6.161 -9.106 1.00 96.62 132 ARG A C 1
ATOM 1050 O O . ARG A 1 132 ? 10.508 -6.621 -8.020 1.00 96.62 132 ARG A O 1
ATOM 1057 N N . VAL A 1 133 ? 8.884 -6.043 -9.428 1.00 96.44 133 VAL A N 1
ATOM 1058 C CA . VAL A 1 133 ? 7.794 -6.333 -8.467 1.00 96.44 133 VAL A CA 1
ATOM 1059 C C . VAL A 1 133 ? 7.867 -7.743 -7.876 1.00 96.44 133 VAL A C 1
ATOM 1061 O O . VAL A 1 133 ? 7.576 -7.922 -6.700 1.00 96.44 133 VAL A O 1
ATOM 1064 N N . LYS A 1 134 ? 8.325 -8.731 -8.657 1.00 95.31 134 LYS A N 1
ATOM 1065 C CA . LYS A 1 134 ? 8.483 -10.121 -8.206 1.00 95.31 134 LYS A CA 1
ATOM 1066 C C . LYS A 1 134 ? 9.478 -10.264 -7.055 1.00 95.31 134 LYS A C 1
ATOM 1068 O O . LYS A 1 134 ? 9.320 -11.165 -6.244 1.00 95.31 134 LYS A O 1
ATOM 1073 N N . GLU A 1 135 ? 10.469 -9.381 -6.983 1.00 96.38 135 GLU A N 1
ATOM 1074 C CA . GLU A 1 135 ? 11.460 -9.359 -5.906 1.00 96.38 135 GLU A CA 1
ATOM 1075 C C . GLU A 1 135 ? 10.870 -8.779 -4.613 1.00 96.38 135 GLU A C 1
ATOM 1077 O O . GLU A 1 135 ? 11.254 -9.190 -3.526 1.00 96.38 135 GLU A O 1
ATOM 1082 N N . MET A 1 136 ? 9.899 -7.865 -4.731 1.00 96.88 136 MET A N 1
ATOM 1083 C CA . MET A 1 136 ? 9.284 -7.158 -3.599 1.00 96.88 136 MET A CA 1
ATOM 1084 C C . MET A 1 136 ? 8.038 -7.860 -3.033 1.00 96.88 136 MET A C 1
ATOM 1086 O O . MET A 1 136 ? 7.642 -7.594 -1.900 1.00 96.88 136 MET A O 1
ATOM 1090 N N . LEU A 1 137 ? 7.384 -8.734 -3.808 1.00 97.62 137 LEU A N 1
ATOM 1091 C CA . LEU A 1 137 ? 6.155 -9.420 -3.384 1.00 97.62 137 LEU A CA 1
ATOM 1092 C C . LEU A 1 137 ? 6.321 -10.265 -2.108 1.00 97.62 137 LEU A C 1
ATOM 1094 O O . LEU A 1 137 ? 5.459 -10.140 -1.237 1.00 97.62 137 LEU A O 1
ATOM 1098 N N . PRO A 1 138 ? 7.390 -11.074 -1.942 1.00 97.69 138 PRO A N 1
ATOM 1099 C CA . PRO A 1 138 ? 7.570 -11.863 -0.723 1.00 97.69 138 PRO A CA 1
ATOM 1100 C C . PRO A 1 138 ? 7.659 -10.992 0.536 1.00 97.69 138 PRO A C 1
ATOM 1102 O O . PRO A 1 138 ? 6.985 -11.263 1.527 1.00 97.69 138 PRO A O 1
ATOM 1105 N N . GLU A 1 139 ? 8.426 -9.899 0.477 1.00 98.25 139 GLU A N 1
ATOM 1106 C CA . GLU A 1 139 ? 8.529 -8.940 1.583 1.00 98.25 139 GLU A CA 1
ATOM 1107 C C . GLU A 1 139 ? 7.167 -8.297 1.881 1.00 98.25 139 GLU A C 1
ATOM 1109 O O . GLU A 1 139 ? 6.752 -8.200 3.035 1.00 98.25 139 GLU A O 1
ATOM 1114 N N . TYR A 1 140 ? 6.425 -7.907 0.842 1.00 98.56 140 TYR A N 1
ATOM 1115 C CA . TYR A 1 140 ? 5.091 -7.338 1.005 1.00 98.56 140 TYR A CA 1
ATOM 1116 C C . TYR A 1 140 ? 4.121 -8.309 1.700 1.00 98.56 140 TYR A C 1
ATOM 1118 O O . TYR A 1 140 ? 3.403 -7.892 2.612 1.00 98.56 140 TYR A O 1
ATOM 1126 N N . TYR A 1 141 ? 4.117 -9.596 1.332 1.00 98.50 141 TYR A N 1
ATOM 1127 C CA . TYR A 1 141 ? 3.295 -10.612 2.004 1.00 98.50 141 TYR A CA 1
ATOM 1128 C C . TYR A 1 141 ? 3.709 -10.807 3.459 1.00 98.50 141 TYR A C 1
ATOM 1130 O O . TYR A 1 141 ? 2.850 -10.797 4.342 1.00 98.50 141 TYR A O 1
ATOM 1138 N N . GLN A 1 142 ? 5.011 -10.874 3.732 1.00 98.44 142 GLN A N 1
ATOM 1139 C CA . GLN A 1 142 ? 5.519 -10.967 5.097 1.00 98.44 142 GLN A CA 1
ATOM 1140 C C . GLN A 1 142 ? 5.055 -9.777 5.953 1.00 98.44 142 GLN A C 1
ATOM 1142 O O . GLN A 1 142 ? 4.527 -9.968 7.048 1.00 98.44 142 GLN A O 1
ATOM 1147 N N . LEU A 1 143 ? 5.184 -8.548 5.443 1.00 98.44 143 LEU A N 1
ATOM 1148 C CA . LEU A 1 143 ? 4.747 -7.328 6.134 1.00 98.44 143 LEU A CA 1
ATOM 1149 C C . LEU A 1 143 ? 3.230 -7.281 6.350 1.00 98.44 143 LEU A C 1
ATOM 1151 O O . LEU A 1 143 ? 2.753 -6.713 7.335 1.00 98.44 143 LEU A O 1
ATOM 1155 N N . ARG A 1 144 ? 2.461 -7.871 5.434 1.00 98.38 144 ARG A N 1
ATOM 1156 C CA . ARG A 1 144 ? 1.010 -8.026 5.553 1.00 98.38 144 ARG A CA 1
ATOM 1157 C C . ARG A 1 144 ? 0.597 -9.126 6.538 1.00 98.38 144 ARG A C 1
ATOM 1159 O O . ARG A 1 144 ? -0.560 -9.148 6.947 1.00 98.38 144 ARG A O 1
ATOM 1166 N N . GLY A 1 145 ? 1.519 -9.993 6.961 1.00 98.31 145 GLY A N 1
ATOM 1167 C CA . GLY A 1 145 ? 1.205 -11.207 7.720 1.00 98.31 145 GLY A CA 1
ATOM 1168 C C . GLY A 1 145 ? 0.408 -12.203 6.881 1.00 98.31 145 GLY A C 1
ATOM 1169 O O . GLY A 1 145 ? -0.566 -12.784 7.360 1.00 98.31 145 GLY A O 1
ATOM 1170 N N . TRP A 1 146 ? 0.767 -12.318 5.606 1.00 98.19 146 TRP A N 1
ATOM 1171 C CA . TRP A 1 146 ? 0.184 -13.251 4.654 1.00 98.19 146 TRP A CA 1
ATOM 1172 C C . TRP A 1 146 ? 1.147 -14.414 4.400 1.00 98.19 146 TRP A C 1
ATOM 1174 O O . TRP A 1 146 ? 2.358 -14.285 4.580 1.00 98.19 146 TRP A O 1
ATOM 1184 N N . SER A 1 147 ? 0.607 -15.552 3.975 1.00 97.50 147 SER A N 1
ATOM 1185 C CA . SER A 1 147 ? 1.382 -16.687 3.481 1.00 97.50 147 SER A CA 1
ATOM 1186 C C . SER A 1 147 ? 2.026 -16.370 2.127 1.00 97.50 147 SER A C 1
ATOM 1188 O O . SER A 1 147 ? 1.645 -15.416 1.444 1.00 97.50 147 SER A O 1
ATOM 1190 N N . ASP A 1 148 ? 2.934 -17.234 1.669 1.00 95.25 148 ASP A N 1
ATOM 1191 C CA . ASP A 1 148 ? 3.522 -17.139 0.323 1.00 95.25 148 ASP A CA 1
ATOM 1192 C C . ASP A 1 148 ? 2.479 -17.268 -0.804 1.00 95.25 148 ASP A C 1
ATOM 1194 O O . ASP A 1 148 ? 2.740 -16.886 -1.942 1.00 95.25 148 ASP A O 1
ATOM 1198 N N . GLN A 1 149 ? 1.283 -17.783 -0.492 1.00 93.12 149 GLN A N 1
ATOM 1199 C CA . GLN A 1 149 ? 0.142 -17.851 -1.411 1.00 93.12 149 GLN A CA 1
ATOM 1200 C C . GLN A 1 149 ? -0.710 -16.566 -1.399 1.00 93.12 149 GLN A C 1
ATOM 1202 O O . GLN A 1 149 ? -1.706 -16.466 -2.119 1.00 93.12 149 GLN A O 1
ATOM 1207 N N . GLY A 1 150 ? -0.306 -15.557 -0.618 1.00 94.88 150 GLY A N 1
ATOM 1208 C CA . GLY A 1 150 ? -0.983 -14.269 -0.500 1.00 94.88 150 GLY A CA 1
ATOM 1209 C C . GLY A 1 150 ? 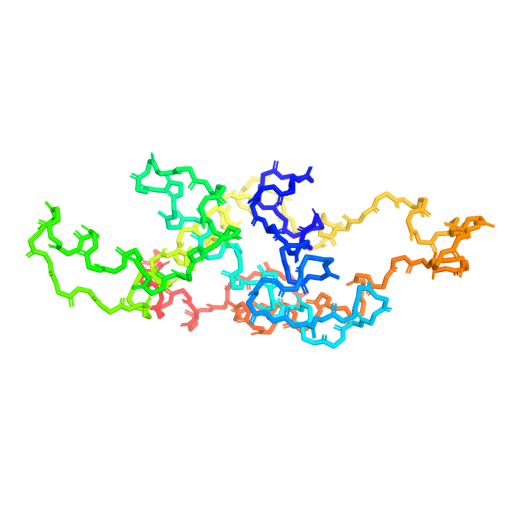-2.263 -14.325 0.337 1.00 94.88 150 GLY A C 1
ATOM 1210 O O . GLY A 1 150 ? -3.165 -13.512 0.109 1.00 94.88 150 GLY A O 1
ATOM 1211 N N . GLU A 1 151 ? -2.354 -15.290 1.256 1.00 96.44 151 GLU A N 1
ATOM 1212 C CA . GLU A 1 151 ? -3.502 -15.509 2.144 1.00 96.44 151 GLU A CA 1
ATOM 1213 C C . GLU A 1 151 ? -3.204 -14.949 3.539 1.00 96.44 151 GLU A C 1
ATOM 1215 O O . GLU A 1 151 ? -2.146 -15.273 4.082 1.00 96.44 151 GLU A O 1
ATOM 1220 N N . PRO A 1 152 ? -4.094 -14.160 4.165 1.00 97.56 152 PRO A N 1
ATOM 1221 C CA . PRO A 1 152 ? -3.889 -13.730 5.545 1.00 97.56 152 PRO A CA 1
ATOM 1222 C C . PRO A 1 152 ? -3.731 -14.915 6.504 1.00 97.56 152 PRO A C 1
ATOM 1224 O O . PRO A 1 152 ? -4.571 -15.814 6.529 1.00 97.56 152 PRO A O 1
ATOM 1227 N N . LEU A 1 153 ? -2.656 -14.917 7.298 1.00 97.88 153 LEU A N 1
ATOM 1228 C CA . LEU A 1 153 ? -2.381 -15.989 8.256 1.00 97.88 153 LEU A CA 1
ATOM 1229 C C . LEU A 1 153 ? -3.365 -15.942 9.443 1.00 97.88 153 LEU A C 1
ATOM 1231 O O . LEU A 1 153 ? -3.844 -14.857 9.789 1.00 97.88 153 LEU A O 1
ATOM 1235 N N . PRO A 1 154 ? -3.650 -17.075 10.116 1.00 97.62 154 PRO A N 1
ATOM 1236 C CA . PRO A 1 154 ? -4.585 -17.117 11.245 1.00 97.62 154 PRO A CA 1
ATOM 1237 C C . PRO A 1 154 ? -4.273 -16.098 12.348 1.00 97.62 154 PRO A C 1
ATOM 1239 O O . PRO A 1 154 ? -5.168 -15.404 12.823 1.00 97.62 154 PRO A O 1
ATOM 1242 N N . GLU A 1 155 ? -3.000 -15.926 12.707 1.00 97.50 155 GLU A N 1
ATOM 1243 C CA . GLU A 1 155 ? -2.561 -14.934 13.690 1.00 97.50 155 GLU A CA 1
ATOM 1244 C C . GLU A 1 155 ? -2.848 -13.492 13.248 1.00 97.50 155 GLU A C 1
ATOM 1246 O O . GLU A 1 155 ? -3.157 -12.633 14.077 1.00 97.50 155 GLU A O 1
ATOM 1251 N N . LYS A 1 156 ? -2.791 -13.215 11.938 1.00 97.62 156 LYS A N 1
ATOM 1252 C CA . LYS A 1 156 ? -3.131 -11.907 11.373 1.00 97.62 156 LYS A CA 1
ATOM 1253 C C . LYS A 1 156 ? -4.639 -11.679 11.424 1.00 97.62 156 LYS A C 1
ATOM 1255 O O . LYS A 1 156 ? -5.062 -10.590 11.807 1.00 97.62 156 LYS A O 1
ATOM 1260 N N . LEU A 1 157 ? -5.440 -12.692 11.093 1.00 97.81 157 LEU A N 1
ATOM 1261 C CA . LEU A 1 157 ? -6.900 -12.629 11.203 1.00 97.81 157 LEU A CA 1
ATOM 1262 C C . LEU A 1 157 ? -7.334 -12.378 12.650 1.00 97.81 157 LEU A C 1
ATOM 1264 O O . LEU A 1 157 ? -8.120 -11.465 12.895 1.00 97.81 157 LEU A O 1
ATOM 1268 N N . GLN A 1 158 ? -6.751 -13.100 13.607 1.00 97.44 158 GLN A N 1
ATOM 1269 C CA . GLN A 1 158 ? -6.987 -12.891 15.034 1.00 97.44 158 GLN A CA 1
ATOM 1270 C C . GLN A 1 158 ? -6.623 -11.474 15.481 1.00 97.44 158 GLN A C 1
ATOM 1272 O O . GLN A 1 158 ? -7.445 -10.782 16.083 1.00 97.44 158 GLN A O 1
ATOM 1277 N N . ALA A 1 159 ? -5.420 -11.000 15.146 1.00 96.62 159 ALA A N 1
ATOM 1278 C CA . ALA A 1 159 ? -4.974 -9.654 15.505 1.00 96.62 159 ALA A CA 1
ATOM 1279 C C . ALA A 1 159 ? -5.882 -8.550 14.931 1.00 96.62 159 ALA A C 1
ATOM 1281 O O . ALA A 1 159 ? -6.026 -7.486 15.533 1.00 96.62 159 ALA A O 1
ATOM 1282 N N . LEU A 1 160 ? -6.506 -8.801 13.777 1.00 97.25 160 LEU A N 1
ATOM 1283 C CA . LEU A 1 160 ? -7.440 -7.879 13.137 1.00 97.25 160 LEU A CA 1
ATOM 1284 C C . LEU A 1 160 ? -8.899 -8.098 13.562 1.00 97.25 160 LEU A C 1
ATOM 1286 O O . LEU A 1 160 ? -9.742 -7.292 13.175 1.00 97.25 160 LEU A O 1
ATOM 1290 N N . GLY A 1 161 ? -9.215 -9.112 14.372 1.00 96.69 161 GLY A N 1
ATOM 1291 C CA . GLY A 1 161 ? -10.591 -9.445 14.757 1.00 96.69 161 GLY A CA 1
ATOM 1292 C C . GLY A 1 161 ? -11.445 -9.922 13.577 1.00 96.69 161 GLY A C 1
ATOM 1293 O O . GLY A 1 161 ? -12.604 -9.536 13.469 1.00 96.69 161 GLY A O 1
ATOM 1294 N N . LEU A 1 162 ? -10.845 -10.698 12.672 1.00 96.12 162 LEU A N 1
ATOM 1295 C CA . LEU A 1 162 ? -11.452 -11.263 11.460 1.00 96.12 162 LEU A CA 1
ATOM 1296 C C . LEU A 1 162 ? -11.593 -12.795 11.541 1.00 96.12 162 LEU A C 1
ATOM 1298 O O . LEU A 1 162 ? -11.598 -13.472 10.516 1.00 96.12 162 LEU A O 1
ATOM 1302 N N . GLU A 1 163 ? -11.643 -13.347 12.754 1.00 87.12 163 GLU A N 1
ATOM 1303 C CA . GLU A 1 163 ? -11.922 -14.767 12.988 1.00 87.12 163 GLU A CA 1
ATOM 1304 C C . GLU A 1 163 ? -13.422 -15.026 12.733 1.00 87.12 163 GLU A C 1
ATOM 1306 O O . GLU A 1 163 ? -14.266 -14.513 13.468 1.00 87.12 163 GLU A O 1
ATOM 1311 N N . GLU A 1 164 ? -13.749 -15.796 11.689 1.00 59.97 164 GLU A N 1
ATOM 1312 C CA . GLU A 1 164 ? -15.095 -16.330 11.393 1.00 59.97 164 GLU A CA 1
ATOM 1313 C C . GLU A 1 164 ? -15.068 -17.860 11.321 1.00 59.97 164 GLU A C 1
ATOM 1315 O O . GLU A 1 164 ? -14.160 -18.403 10.647 1.00 59.97 164 GLU A O 1
#

Radius of gyration: 16.72 Å; chains: 1; bounding box: 33×36×46 Å

Secondary structure (DSSP, 8-state):
-GGG-TTSS-SGGG-THHHHTS-SS----TT--TTHHHHHHHHHHHHHHHHHTT--SGGGGTS-GGGHHHHHHHHHT----HHHHHHHHHHHHHHHHHHHHHTT--GGGS---THHHHS---SSTTTT----HHHHHHHHHHHHTB-TTSPBPHHHHHHHT---